Protein AF-A0A953QI03-F1 (afdb_monomer_lite)

Structure (mmCIF, N/CA/C/O backbone):
data_AF-A0A953QI03-F1
#
_entry.id   AF-A0A953QI03-F1
#
loop_
_atom_site.group_PDB
_atom_site.id
_atom_site.type_symbol
_atom_site.label_atom_id
_atom_site.label_alt_id
_atom_site.label_comp_id
_atom_site.label_asym_id
_atom_site.label_entity_id
_atom_site.label_seq_id
_atom_site.pdbx_PDB_ins_code
_atom_site.Cartn_x
_atom_site.Cartn_y
_atom_site.Cartn_z
_atom_site.occupancy
_atom_site.B_iso_or_equiv
_atom_site.auth_seq_id
_atom_site.auth_comp_id
_atom_site.auth_asym_id
_atom_site.auth_atom_id
_atom_site.pdbx_PDB_model_num
ATOM 1 N N . MET A 1 1 ? 6.168 -6.704 1.380 1.00 88.00 1 MET A N 1
ATOM 2 C CA . MET A 1 1 ? 7.380 -6.113 0.745 1.00 88.00 1 MET A CA 1
ATOM 3 C C . MET A 1 1 ? 8.652 -6.722 1.344 1.00 88.00 1 MET A C 1
ATOM 5 O O . MET A 1 1 ? 8.625 -7.081 2.516 1.00 88.00 1 MET A O 1
ATOM 9 N N . ARG A 1 2 ? 9.781 -6.791 0.616 1.00 90.56 2 ARG A N 1
ATOM 10 C CA . ARG A 1 2 ? 11.086 -7.166 1.211 1.00 90.56 2 ARG A CA 1
ATOM 11 C C . ARG A 1 2 ? 11.553 -6.167 2.284 1.00 90.56 2 ARG A C 1
ATOM 13 O O . ARG A 1 2 ? 11.551 -4.960 2.055 1.00 90.56 2 ARG A O 1
ATOM 20 N N . ASP A 1 3 ? 12.030 -6.675 3.422 1.00 87.19 3 ASP A N 1
ATOM 21 C CA . ASP A 1 3 ? 12.305 -5.870 4.628 1.00 87.19 3 ASP A CA 1
ATOM 22 C C . ASP A 1 3 ? 13.331 -4.736 4.423 1.00 87.19 3 ASP A C 1
ATOM 24 O O . ASP A 1 3 ? 13.078 -3.589 4.792 1.00 87.19 3 ASP A O 1
ATOM 28 N N . HIS A 1 4 ? 14.438 -5.010 3.724 1.00 87.25 4 HIS A N 1
ATOM 29 C CA . HIS A 1 4 ? 15.520 -4.037 3.499 1.00 87.25 4 HIS A CA 1
ATOM 30 C C . HIS A 1 4 ? 15.103 -2.764 2.731 1.00 87.25 4 HIS A C 1
ATOM 32 O O . HIS A 1 4 ? 15.866 -1.800 2.684 1.00 87.25 4 HIS A O 1
ATOM 38 N N . LEU A 1 5 ? 13.907 -2.735 2.131 1.00 85.69 5 LEU A N 1
ATOM 39 C CA . LEU A 1 5 ? 13.376 -1.586 1.386 1.00 85.69 5 LEU A CA 1
ATOM 40 C C . LEU A 1 5 ? 12.576 -0.614 2.265 1.00 85.69 5 LEU A C 1
ATOM 42 O O . LEU A 1 5 ? 12.370 0.540 1.890 1.00 85.69 5 LEU A O 1
ATOM 46 N N . ARG A 1 6 ? 12.167 -1.039 3.465 1.00 87.38 6 ARG A N 1
ATOM 47 C CA . ARG A 1 6 ? 11.413 -0.227 4.434 1.00 87.38 6 ARG A CA 1
ATOM 48 C C . ARG A 1 6 ? 12.053 1.122 4.763 1.00 87.38 6 ARG A C 1
ATOM 50 O O . ARG A 1 6 ? 11.329 2.120 4.740 1.00 87.38 6 ARG A O 1
ATOM 57 N N . PRO A 1 7 ? 13.371 1.229 5.033 1.00 84.00 7 PRO A N 1
ATOM 58 C CA . PRO A 1 7 ? 13.973 2.527 5.337 1.00 84.00 7 PRO A CA 1
ATOM 59 C C . PRO A 1 7 ? 13.854 3.535 4.183 1.00 84.00 7 PRO A C 1
ATOM 61 O O . PRO A 1 7 ? 13.705 4.731 4.445 1.00 84.00 7 PRO A O 1
ATOM 64 N N . ALA A 1 8 ? 13.851 3.070 2.927 1.00 82.38 8 ALA A N 1
ATOM 65 C CA . ALA A 1 8 ? 13.709 3.937 1.759 1.00 82.38 8 ALA A CA 1
ATOM 66 C C . ALA A 1 8 ? 12.307 4.559 1.687 1.00 82.38 8 ALA A C 1
ATOM 68 O O . ALA A 1 8 ? 12.189 5.766 1.495 1.00 82.38 8 ALA A O 1
ATOM 69 N N . PHE A 1 9 ? 11.252 3.775 1.933 1.00 81.00 9 PHE A N 1
ATOM 70 C CA . PHE A 1 9 ? 9.877 4.288 1.963 1.00 81.00 9 PHE A CA 1
ATOM 71 C C . PHE A 1 9 ? 9.621 5.251 3.122 1.00 81.00 9 PHE A C 1
ATOM 73 O O . PHE A 1 9 ? 8.883 6.219 2.962 1.00 81.00 9 PHE A O 1
ATOM 80 N N . ARG A 1 10 ? 10.250 5.021 4.280 1.00 80.56 10 ARG A N 1
ATOM 81 C CA . ARG A 1 10 ? 10.116 5.913 5.443 1.00 80.56 10 ARG A CA 1
ATOM 82 C C . ARG A 1 10 ? 10.807 7.262 5.249 1.00 80.56 10 ARG A C 1
ATOM 84 O O . ARG A 1 10 ? 10.354 8.251 5.810 1.00 80.56 10 ARG A O 1
ATOM 91 N N . SER A 1 11 ? 11.898 7.283 4.487 1.00 70.62 11 SER A N 1
ATOM 92 C CA . SER A 1 11 ? 12.719 8.481 4.264 1.00 70.62 11 SER A CA 1
ATOM 93 C C . SER A 1 11 ? 12.365 9.226 2.974 1.00 70.62 11 SER A C 1
ATOM 95 O O . SER A 1 11 ? 12.937 10.281 2.704 1.00 70.62 11 SER A O 1
ATOM 97 N N . ALA A 1 12 ? 11.472 8.671 2.148 1.00 67.19 12 ALA A N 1
ATOM 98 C CA . ALA A 1 12 ? 11.127 9.252 0.861 1.00 67.19 12 ALA A CA 1
ATOM 99 C C . ALA A 1 12 ? 10.370 10.580 1.046 1.00 67.19 12 ALA A C 1
ATOM 101 O O . ALA A 1 12 ? 9.427 10.640 1.841 1.00 67.19 12 ALA A O 1
ATOM 102 N N . PRO A 1 13 ? 10.735 11.642 0.303 1.00 66.81 13 PRO A N 1
ATOM 103 C CA . PRO A 1 13 ? 9.957 12.871 0.300 1.00 66.81 13 PRO A CA 1
ATOM 104 C C . PRO A 1 13 ? 8.529 12.590 -0.180 1.00 66.81 13 PRO A C 1
ATOM 106 O O . PRO A 1 13 ? 8.282 11.681 -0.977 1.00 66.81 13 PRO A O 1
ATOM 109 N N . HIS A 1 14 ? 7.582 13.399 0.289 1.00 62.41 14 HIS A N 1
ATOM 110 C CA . HIS A 1 14 ? 6.212 13.394 -0.213 1.00 62.41 14 HIS A CA 1
ATOM 111 C C . HIS A 1 14 ? 6.218 13.976 -1.629 1.00 62.41 14 HIS A C 1
ATOM 113 O O . HIS A 1 14 ? 6.037 15.174 -1.825 1.00 62.41 14 HIS A O 1
ATOM 119 N N . VAL A 1 15 ? 6.515 13.146 -2.620 1.00 59.44 15 VAL A N 1
ATOM 120 C CA . VAL A 1 15 ? 6.355 13.508 -4.027 1.00 59.44 15 VAL A CA 1
ATOM 121 C C . VAL A 1 15 ? 4.913 13.220 -4.411 1.00 59.44 15 VAL A C 1
ATOM 123 O O . VAL A 1 15 ? 4.487 12.081 -4.311 1.00 59.44 15 VAL A O 1
ATOM 126 N N . SER A 1 16 ? 4.171 14.238 -4.852 1.00 61.84 16 SER A N 1
ATOM 127 C CA . SER A 1 16 ? 2.796 14.119 -5.367 1.00 61.84 16 SER A CA 1
ATOM 128 C C . SER A 1 16 ? 2.729 13.404 -6.730 1.00 61.84 16 SER A C 1
ATOM 130 O O . SER A 1 16 ? 2.148 13.925 -7.678 1.00 61.84 16 SER A O 1
ATOM 132 N N . GLY A 1 17 ? 3.368 12.243 -6.861 1.00 75.62 17 GLY A N 1
ATOM 133 C CA . GLY A 1 17 ? 3.440 11.469 -8.098 1.00 75.62 17 GLY A CA 1
ATOM 134 C C . GLY A 1 17 ? 3.157 9.990 -7.867 1.00 75.62 17 GLY A C 1
ATOM 135 O O . GLY A 1 17 ? 3.016 9.541 -6.737 1.00 75.62 17 GLY A O 1
ATOM 136 N N . THR A 1 18 ? 3.077 9.232 -8.953 1.00 85.88 18 THR A N 1
ATOM 137 C CA . THR A 1 18 ? 2.855 7.785 -8.908 1.00 85.88 18 THR A CA 1
ATOM 138 C C . THR A 1 18 ? 4.139 7.049 -8.511 1.00 85.88 18 THR A C 1
ATOM 140 O O . THR A 1 18 ? 5.198 7.269 -9.106 1.00 85.88 18 THR A O 1
ATOM 143 N N . ALA A 1 19 ? 4.066 6.166 -7.514 1.00 89.25 19 ALA A N 1
ATOM 144 C CA . ALA A 1 19 ? 5.203 5.388 -7.039 1.00 89.25 19 ALA A CA 1
ATOM 145 C C . ALA A 1 19 ? 5.611 4.300 -8.045 1.00 89.25 19 ALA A C 1
ATOM 147 O O . ALA A 1 19 ? 4.786 3.526 -8.526 1.00 89.25 19 ALA A O 1
ATOM 148 N N . GLN A 1 20 ? 6.913 4.196 -8.311 1.00 90.56 20 GLN A N 1
ATOM 149 C CA . GLN A 1 20 ? 7.470 3.198 -9.223 1.00 90.56 20 GLN A CA 1
ATOM 150 C C . GLN A 1 20 ? 7.995 1.994 -8.441 1.00 90.56 20 GLN A C 1
ATOM 152 O O . GLN A 1 20 ? 8.969 2.094 -7.690 1.00 90.56 20 GLN A O 1
ATOM 157 N N . LEU A 1 21 ? 7.361 0.845 -8.640 1.00 91.69 21 LEU A N 1
ATOM 158 C CA . LEU A 1 21 ? 7.637 -0.396 -7.925 1.00 91.69 21 LEU A CA 1
ATOM 159 C C . LEU A 1 21 ? 8.375 -1.389 -8.820 1.00 91.69 21 LEU A C 1
ATOM 161 O O . LEU A 1 21 ? 8.290 -1.337 -10.045 1.00 91.69 21 LEU A O 1
ATOM 165 N N . LYS A 1 22 ? 9.084 -2.343 -8.220 1.00 91.75 22 LYS A N 1
ATOM 166 C CA . LYS A 1 22 ? 9.698 -3.459 -8.949 1.00 91.75 22 LYS A CA 1
ATOM 167 C C . LYS A 1 22 ? 9.011 -4.753 -8.521 1.00 91.75 22 LYS A C 1
ATOM 169 O O . LYS A 1 22 ? 9.053 -5.051 -7.331 1.00 91.75 22 LYS A O 1
ATOM 174 N N . PRO A 1 23 ? 8.449 -5.557 -9.442 1.00 91.88 23 PRO A N 1
ATOM 175 C CA . PRO A 1 23 ? 7.709 -6.771 -9.078 1.00 91.88 23 PRO A CA 1
ATOM 176 C C . PRO A 1 23 ? 8.482 -7.708 -8.146 1.00 91.88 23 PRO A C 1
ATOM 178 O O . PRO A 1 23 ? 7.943 -8.206 -7.169 1.00 91.88 23 PRO A O 1
ATOM 181 N N . ARG A 1 24 ? 9.790 -7.866 -8.387 1.00 92.25 24 ARG A N 1
ATOM 182 C CA . ARG A 1 24 ? 10.682 -8.735 -7.598 1.00 92.25 24 ARG A CA 1
ATOM 183 C C . ARG A 1 24 ? 10.803 -8.370 -6.112 1.00 92.25 24 ARG A C 1
ATOM 185 O O . ARG A 1 24 ? 11.363 -9.154 -5.353 1.00 92.25 24 ARG A O 1
ATOM 192 N N . ASP A 1 25 ? 10.393 -7.166 -5.729 1.00 93.06 25 ASP A N 1
ATOM 193 C CA . ASP A 1 25 ? 10.530 -6.634 -4.372 1.00 93.06 25 ASP A CA 1
ATOM 194 C C . ASP A 1 25 ? 9.275 -6.888 -3.509 1.00 93.06 25 ASP A C 1
ATOM 196 O O . ASP A 1 25 ? 9.258 -6.576 -2.311 1.00 93.06 25 ASP A O 1
ATOM 200 N N . TYR A 1 26 ? 8.248 -7.499 -4.107 1.00 94.50 26 TYR A N 1
ATOM 201 C CA . TYR A 1 26 ? 6.947 -7.769 -3.510 1.00 94.50 26 TYR A CA 1
ATOM 202 C C . TYR A 1 26 ? 6.580 -9.246 -3.637 1.00 94.50 26 TYR A C 1
ATOM 204 O O . TYR A 1 26 ? 7.002 -9.936 -4.561 1.00 94.50 26 TYR A O 1
ATOM 212 N N . GLU A 1 27 ? 5.786 -9.713 -2.683 1.00 92.50 27 GLU A N 1
ATOM 213 C CA . GLU A 1 27 ? 5.217 -11.056 -2.644 1.00 92.50 27 GLU A CA 1
ATOM 214 C C . GLU A 1 27 ? 3.714 -10.906 -2.386 1.00 92.50 27 GLU A C 1
ATOM 216 O O . GLU A 1 27 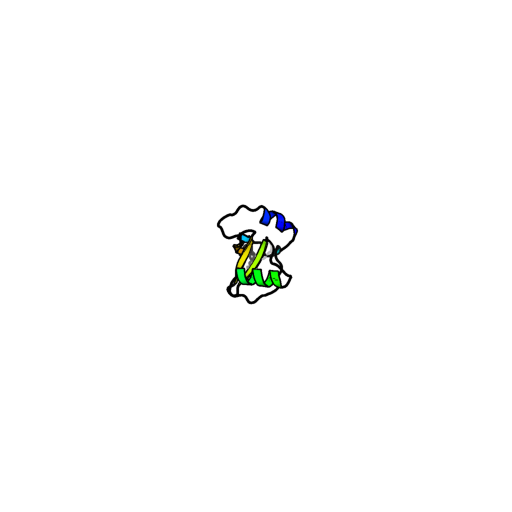? 3.327 -9.961 -1.685 1.00 92.50 27 GLU A O 1
ATOM 221 N N . PRO A 1 28 ? 2.870 -11.776 -2.966 1.00 91.50 28 PRO A N 1
ATOM 222 C CA . PRO A 1 28 ? 1.436 -11.739 -2.722 1.00 91.50 28 PRO A CA 1
ATOM 223 C C . PRO A 1 28 ? 1.140 -11.976 -1.238 1.00 91.50 28 PRO A C 1
ATOM 225 O O . PRO A 1 28 ? 1.754 -12.830 -0.596 1.00 91.50 28 PRO A O 1
ATOM 228 N N . ALA A 1 29 ? 0.196 -11.201 -0.715 1.00 91.00 29 ALA A N 1
ATOM 229 C CA . ALA A 1 29 ? -0.268 -11.265 0.663 1.00 91.00 29 ALA A CA 1
ATOM 230 C C . ALA A 1 29 ? -1.755 -11.658 0.704 1.00 91.00 29 ALA A C 1
ATOM 232 O O . ALA A 1 29 ? -2.304 -12.178 -0.268 1.00 91.00 29 ALA A O 1
ATOM 233 N N . GLU A 1 30 ? -2.400 -11.441 1.845 1.00 90.94 30 GLU A N 1
ATOM 234 C CA . GLU A 1 30 ? -3.822 -11.716 2.031 1.00 90.94 30 GLU A CA 1
ATOM 235 C C . GLU A 1 30 ? -4.715 -10.830 1.148 1.00 90.94 30 GLU A C 1
ATOM 237 O O . GLU A 1 30 ? -4.331 -9.745 0.712 1.00 90.94 30 GLU A O 1
ATOM 242 N N . THR A 1 31 ? -5.938 -11.299 0.910 1.00 92.88 31 THR A N 1
ATOM 243 C CA . THR A 1 31 ? -7.005 -10.532 0.258 1.00 92.88 31 THR A CA 1
ATOM 244 C C . THR A 1 31 ? -8.062 -10.177 1.293 1.00 92.88 31 THR A C 1
ATOM 246 O O . THR A 1 31 ? -8.426 -11.013 2.118 1.00 92.88 31 THR A O 1
ATOM 249 N N . VAL A 1 32 ? -8.570 -8.948 1.238 1.00 93.88 32 VAL A N 1
ATOM 250 C CA . VAL A 1 32 ? -9.626 -8.453 2.126 1.00 93.88 32 VAL A CA 1
ATOM 251 C C . VAL A 1 32 ? -10.718 -7.777 1.302 1.00 93.88 32 VAL A C 1
ATOM 253 O O . VAL A 1 32 ? -10.424 -7.054 0.351 1.00 93.88 32 VAL A O 1
ATOM 256 N N . GLU A 1 33 ? -11.980 -8.010 1.661 1.00 95.06 33 GLU A N 1
ATOM 257 C CA . GLU A 1 33 ? -13.109 -7.278 1.088 1.00 95.06 33 GLU A CA 1
ATOM 258 C C . GLU A 1 33 ? -13.283 -5.953 1.827 1.00 95.06 33 GLU A C 1
ATOM 260 O O . GLU A 1 33 ? -13.519 -5.931 3.032 1.00 95.06 33 GLU A O 1
ATOM 265 N N . ALA A 1 34 ? -13.179 -4.837 1.108 1.00 94.81 34 ALA A N 1
ATOM 266 C CA . ALA A 1 34 ? -13.316 -3.516 1.701 1.00 94.81 34 ALA A CA 1
ATOM 267 C C . ALA A 1 34 ? -13.873 -2.504 0.698 1.00 94.81 34 ALA A C 1
ATOM 269 O O . ALA A 1 34 ? -13.546 -2.524 -0.485 1.00 94.81 34 ALA A O 1
ATOM 270 N N . ALA A 1 35 ? -14.662 -1.548 1.191 1.00 94.94 35 ALA A N 1
ATOM 271 C CA . ALA A 1 35 ? -15.255 -0.497 0.359 1.00 94.94 35 ALA A CA 1
ATOM 272 C C . ALA A 1 35 ? -14.243 0.567 -0.119 1.00 94.94 35 ALA A C 1
ATOM 274 O O . ALA A 1 35 ? -14.564 1.406 -0.958 1.00 94.94 35 ALA A O 1
ATOM 275 N N . SER A 1 36 ? -13.042 0.599 0.466 1.00 94.81 36 SER A N 1
ATOM 276 C CA . SER A 1 36 ? -11.978 1.549 0.126 1.00 94.81 36 SER A CA 1
ATOM 277 C C . SER A 1 36 ? -10.620 1.055 0.647 1.00 94.81 36 SER A C 1
ATOM 279 O O . SER A 1 36 ? -10.594 0.257 1.588 1.00 94.81 36 SER A O 1
ATOM 281 N N . PRO A 1 37 ? -9.482 1.568 0.138 1.00 94.31 37 PRO A N 1
ATOM 282 C CA . PRO A 1 37 ? -8.158 1.230 0.675 1.00 94.31 37 PRO A CA 1
ATOM 283 C C . PRO A 1 37 ? -8.001 1.600 2.157 1.00 94.31 37 PRO A C 1
ATOM 285 O O . PRO A 1 37 ? -7.303 0.920 2.903 1.00 94.31 37 PRO A O 1
ATOM 288 N N . TYR A 1 38 ? -8.679 2.658 2.613 1.00 94.62 38 TYR A N 1
ATOM 289 C CA . TYR A 1 38 ? -8.661 3.035 4.024 1.00 94.62 38 TYR A CA 1
ATOM 290 C C . TYR A 1 38 ? -9.461 2.056 4.897 1.00 94.62 38 TYR A C 1
ATOM 292 O O . TYR A 1 38 ? -9.026 1.732 5.998 1.00 94.62 38 TYR A O 1
ATOM 300 N N . ALA A 1 39 ? -10.593 1.546 4.399 1.00 95.75 39 ALA A N 1
ATOM 301 C CA . ALA A 1 39 ? -11.339 0.489 5.081 1.00 95.75 39 ALA A CA 1
ATOM 302 C C . ALA A 1 39 ? -10.503 -0.800 5.174 1.00 95.75 39 ALA A C 1
ATOM 304 O O . ALA A 1 39 ? -10.357 -1.337 6.266 1.00 95.75 39 ALA A O 1
ATOM 305 N N . ALA A 1 40 ? -9.838 -1.201 4.082 1.00 95.31 40 ALA A N 1
ATOM 306 C CA . ALA A 1 40 ? -8.914 -2.339 4.086 1.00 95.31 40 ALA A CA 1
ATOM 307 C C . ALA A 1 40 ? -7.805 -2.173 5.139 1.00 95.31 40 ALA A C 1
ATOM 309 O O . ALA A 1 40 ? -7.523 -3.095 5.898 1.00 95.31 40 ALA A O 1
ATOM 310 N N . PHE A 1 41 ? -7.212 -0.977 5.242 1.00 94.12 41 PHE A N 1
ATOM 311 C CA . PHE A 1 41 ? -6.205 -0.676 6.263 1.00 94.12 41 PHE A CA 1
ATOM 312 C C . PHE A 1 41 ? -6.726 -0.866 7.695 1.00 94.12 41 PHE A C 1
ATOM 314 O O . PHE A 1 41 ? -6.032 -1.452 8.527 1.00 94.12 41 PHE A O 1
ATOM 321 N N . LEU A 1 42 ? -7.926 -0.362 7.999 1.00 94.19 42 LEU A N 1
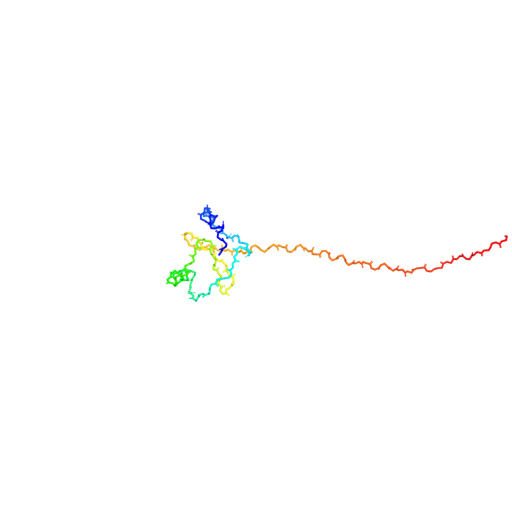ATOM 322 C CA . LEU A 1 42 ? -8.525 -0.492 9.330 1.00 94.19 42 LEU A CA 1
ATOM 323 C C . LEU A 1 42 ? -8.847 -1.949 9.676 1.00 94.19 42 LEU A C 1
ATOM 325 O O . LEU A 1 42 ? -8.571 -2.379 10.801 1.00 94.19 42 LEU A O 1
ATOM 329 N N . ASP A 1 43 ? -9.375 -2.699 8.713 1.00 94.62 43 ASP A N 1
ATOM 330 C CA . ASP A 1 43 ? -9.736 -4.104 8.890 1.00 94.62 43 ASP A CA 1
ATOM 331 C C . ASP A 1 43 ? -8.485 -4.956 9.122 1.00 94.62 43 ASP A C 1
ATOM 333 O O . ASP A 1 43 ? -8.392 -5.649 10.136 1.00 94.62 43 ASP A O 1
ATOM 337 N N . MET A 1 44 ? -7.465 -4.805 8.271 1.00 93.69 44 MET A N 1
ATOM 338 C CA . MET A 1 44 ? -6.182 -5.509 8.395 1.00 93.69 44 MET A CA 1
ATOM 339 C C . MET A 1 44 ? -5.433 -5.154 9.687 1.00 93.69 44 MET A C 1
ATOM 341 O O . MET A 1 44 ? -4.794 -5.988 10.330 1.00 93.69 44 MET A O 1
ATOM 345 N N . ARG A 1 45 ? -5.535 -3.897 10.134 1.00 92.19 45 ARG A N 1
ATOM 346 C CA . ARG A 1 45 ? -4.980 -3.491 11.431 1.00 92.19 45 ARG A CA 1
ATOM 347 C C . ARG A 1 45 ? -5.683 -4.182 12.595 1.00 92.19 45 ARG A C 1
ATOM 349 O O . ARG A 1 45 ? -5.037 -4.489 13.595 1.00 92.19 45 ARG A O 1
ATOM 356 N N . SER A 1 46 ? -6.986 -4.409 12.474 1.00 91.06 46 SER A N 1
ATOM 357 C CA . SER A 1 46 ? -7.800 -5.052 13.507 1.00 91.06 46 SER A CA 1
ATOM 358 C C . SER A 1 46 ? -7.651 -6.579 13.501 1.00 91.06 46 SER A C 1
ATOM 360 O O . SER A 1 46 ? -7.771 -7.196 14.557 1.00 91.06 46 SER A O 1
ATOM 362 N N . SER A 1 47 ? -7.337 -7.186 12.351 1.00 89.69 47 SER A N 1
ATOM 363 C CA . SER A 1 47 ? -7.113 -8.632 12.194 1.00 89.69 47 SER A CA 1
ATOM 364 C C . SER A 1 47 ? -5.739 -9.114 12.676 1.00 89.69 47 SER A C 1
ATOM 366 O O . SER A 1 47 ? -5.508 -10.318 12.754 1.00 89.69 47 SER A O 1
ATOM 368 N N . GLY A 1 48 ? -4.825 -8.200 13.018 1.00 88.88 48 GLY A N 1
ATOM 369 C CA . GLY A 1 48 ? -3.467 -8.536 13.456 1.00 88.88 48 GLY A CA 1
ATOM 370 C C . GLY A 1 48 ? -2.455 -8.688 12.317 1.00 88.88 48 GLY A C 1
ATOM 371 O O . GLY A 1 48 ? -1.296 -8.995 12.590 1.00 88.88 48 GLY A O 1
ATOM 372 N N . THR A 1 49 ? -2.856 -8.408 11.073 1.00 90.00 49 THR A N 1
ATOM 373 C CA . THR A 1 49 ? -1.982 -8.377 9.889 1.00 90.00 49 THR A CA 1
ATOM 374 C C . THR A 1 49 ? -1.970 -6.979 9.256 1.00 90.00 49 THR A C 1
ATOM 376 O O . THR A 1 49 ? -2.375 -6.805 8.110 1.00 90.00 49 THR A O 1
ATOM 379 N N . PRO A 1 50 ? -1.536 -5.934 9.995 1.00 92.38 50 PRO A N 1
ATOM 380 C CA . PRO A 1 50 ? -1.609 -4.556 9.520 1.00 92.38 50 PRO A CA 1
ATOM 381 C C . PRO A 1 50 ? -0.759 -4.346 8.266 1.00 92.38 50 PRO A C 1
ATOM 383 O O . PRO A 1 50 ? 0.367 -4.829 8.187 1.00 92.38 50 PRO A O 1
ATOM 386 N N . LEU A 1 51 ? -1.255 -3.521 7.342 1.00 93.75 51 LEU A N 1
ATOM 387 C CA . LEU A 1 51 ? -0.412 -2.966 6.285 1.00 93.75 51 LEU A CA 1
ATOM 388 C C . LEU A 1 51 ? 0.645 -2.050 6.895 1.00 93.75 51 LEU A C 1
ATOM 390 O O . LEU A 1 51 ? 0.340 -1.190 7.730 1.00 93.75 51 LEU A O 1
ATOM 394 N N . GLU A 1 52 ? 1.879 -2.190 6.432 1.00 93.38 52 GLU A N 1
ATOM 395 C CA . GLU A 1 52 ? 2.989 -1.372 6.885 1.00 93.38 52 GLU A CA 1
ATOM 396 C C . GLU A 1 52 ? 3.463 -0.409 5.791 1.00 93.38 52 GLU A C 1
ATOM 398 O O . GLU A 1 52 ? 3.148 -0.536 4.607 1.00 93.38 52 GLU A O 1
ATOM 403 N N . VAL A 1 53 ? 4.233 0.608 6.189 1.00 92.25 53 VAL A N 1
ATOM 404 C CA . VAL A 1 53 ? 4.789 1.585 5.243 1.00 92.25 53 VAL A CA 1
ATOM 405 C C . VAL A 1 53 ? 5.659 0.871 4.201 1.00 92.25 53 VAL A C 1
ATOM 407 O O . VAL A 1 53 ? 6.672 0.258 4.546 1.00 92.25 53 VAL A O 1
ATOM 410 N N . GLY A 1 54 ? 5.278 1.008 2.931 1.00 92.69 54 GLY A N 1
ATOM 411 C CA . GLY A 1 54 ? 5.900 0.362 1.776 1.00 92.69 54 GLY A CA 1
ATOM 412 C C . GLY A 1 54 ? 5.130 -0.842 1.225 1.00 92.69 54 GLY A C 1
ATOM 413 O O . GLY A 1 54 ? 5.404 -1.242 0.093 1.00 92.69 54 GLY A O 1
ATOM 414 N N . ASP A 1 55 ? 4.161 -1.396 1.963 1.00 95.31 55 ASP A N 1
ATOM 415 C CA . ASP A 1 55 ? 3.279 -2.442 1.434 1.00 95.31 55 ASP A CA 1
ATOM 416 C C . ASP A 1 55 ? 2.312 -1.886 0.385 1.00 95.31 55 ASP A C 1
ATOM 418 O O . ASP A 1 55 ? 2.083 -0.678 0.297 1.00 95.31 55 ASP A O 1
ATOM 422 N N . VAL A 1 56 ? 1.777 -2.774 -0.452 1.00 96.00 56 VAL A N 1
ATOM 423 C CA . VAL A 1 56 ? 1.008 -2.412 -1.645 1.00 96.00 56 VAL A CA 1
ATOM 424 C C . VAL A 1 56 ? -0.340 -3.105 -1.613 1.00 96.00 56 VAL A C 1
ATOM 426 O O . VAL A 1 56 ? -0.419 -4.301 -1.351 1.00 96.00 56 VAL A O 1
ATOM 429 N N . LEU A 1 57 ? -1.382 -2.337 -1.910 1.00 96.38 57 LEU A N 1
ATOM 430 C CA . LEU A 1 57 ? -2.715 -2.834 -2.199 1.00 96.38 57 LEU A CA 1
ATOM 431 C C . LEU A 1 57 ? -2.931 -2.867 -3.706 1.00 96.38 57 LEU A C 1
ATOM 433 O O . LEU A 1 57 ? -2.600 -1.908 -4.403 1.00 96.38 57 LEU A O 1
ATOM 437 N N . GLU A 1 58 ? -3.529 -3.949 -4.174 1.00 95.88 58 GLU A N 1
ATOM 438 C CA . GLU A 1 58 ? -4.103 -4.088 -5.506 1.00 95.88 58 GLU A CA 1
ATOM 439 C C . GLU A 1 58 ? -5.626 -4.110 -5.353 1.00 95.88 58 GLU A C 1
ATOM 441 O O . GLU A 1 58 ? -6.141 -4.788 -4.463 1.00 95.88 58 GLU A O 1
ATOM 446 N N . ASP A 1 59 ? -6.346 -3.342 -6.170 1.00 95.06 59 ASP A N 1
ATOM 447 C CA . ASP A 1 59 ? -7.806 -3.441 -6.236 1.00 95.06 59 ASP A CA 1
ATOM 448 C C . ASP A 1 59 ? -8.275 -4.362 -7.370 1.00 95.06 59 ASP A C 1
ATOM 450 O O . ASP A 1 59 ? -7.504 -4.780 -8.229 1.00 95.06 59 ASP A O 1
ATOM 454 N N . GLU A 1 60 ? -9.574 -4.655 -7.400 1.00 93.12 60 GLU A N 1
ATOM 455 C CA . GLU A 1 60 ? -10.207 -5.522 -8.405 1.00 93.12 60 GLU A CA 1
ATOM 456 C C . GLU A 1 60 ? -10.023 -5.052 -9.862 1.00 93.12 60 GLU A C 1
ATOM 458 O O . GLU A 1 60 ? -10.252 -5.814 -10.801 1.00 93.12 60 GLU A O 1
ATOM 463 N N . ARG A 1 61 ? -9.612 -3.795 -10.073 1.00 93.56 61 ARG A N 1
ATOM 464 C CA . ARG A 1 61 ? -9.346 -3.209 -11.393 1.00 93.56 61 ARG A CA 1
ATOM 465 C C . ARG A 1 61 ? -7.860 -3.276 -11.760 1.00 93.56 61 ARG A C 1
ATOM 467 O O . ARG A 1 61 ? -7.488 -2.765 -12.816 1.00 93.56 61 ARG A O 1
ATOM 474 N N . GLY A 1 62 ? -7.024 -3.868 -10.905 1.00 91.69 62 GLY A N 1
ATOM 475 C CA . GLY A 1 62 ? -5.574 -3.955 -11.068 1.00 91.69 62 GLY A CA 1
ATOM 476 C C . GLY A 1 62 ? -4.845 -2.639 -10.791 1.00 91.69 62 GLY A C 1
ATOM 477 O O . GLY A 1 62 ? -3.724 -2.449 -11.266 1.00 91.69 62 GLY A O 1
ATOM 478 N N . MET A 1 63 ? -5.467 -1.687 -10.080 1.00 94.25 63 MET A N 1
ATOM 479 C CA . MET A 1 63 ? -4.782 -0.452 -9.691 1.00 94.25 63 MET A CA 1
ATOM 480 C C . MET A 1 63 ? -4.002 -0.675 -8.397 1.00 94.25 63 MET A C 1
ATOM 482 O O . MET A 1 63 ? -4.549 -1.156 -7.403 1.00 94.25 63 MET A O 1
ATOM 486 N N . PHE A 1 64 ? -2.733 -0.266 -8.394 1.00 95.44 64 PHE A N 1
ATOM 487 C CA . PHE A 1 64 ? -1.853 -0.428 -7.242 1.00 95.44 64 PHE A CA 1
ATOM 488 C C . PHE A 1 64 ? -1.757 0.852 -6.423 1.00 95.44 64 PHE A C 1
ATOM 490 O O . PHE A 1 64 ? -1.688 1.959 -6.963 1.00 95.44 64 PHE A O 1
ATOM 497 N N . ARG A 1 65 ? -1.714 0.702 -5.099 1.00 95.25 65 ARG A N 1
ATOM 498 C CA . ARG A 1 65 ? -1.492 1.800 -4.157 1.00 95.25 65 ARG A CA 1
ATOM 499 C C . ARG A 1 65 ? -0.506 1.388 -3.082 1.00 95.25 65 ARG A C 1
ATOM 501 O O . ARG A 1 65 ? -0.693 0.361 -2.440 1.00 95.25 65 ARG A O 1
ATOM 508 N N . VAL A 1 66 ? 0.518 2.200 -2.853 1.00 93.88 66 VAL A N 1
ATOM 509 C CA . VAL A 1 66 ? 1.497 1.969 -1.788 1.00 93.88 66 VAL A CA 1
ATOM 510 C C . VAL A 1 66 ? 1.062 2.650 -0.491 1.00 93.88 66 VAL A C 1
ATOM 512 O O . VAL A 1 66 ? 0.625 3.803 -0.493 1.00 93.88 66 VAL A O 1
ATOM 515 N N . CYS A 1 67 ? 1.185 1.940 0.628 1.00 93.44 67 CYS A N 1
ATOM 516 C CA . CYS A 1 67 ? 0.935 2.455 1.966 1.00 93.44 67 CYS A CA 1
ATOM 517 C C . CYS A 1 67 ? 2.098 3.357 2.408 1.00 93.44 67 CYS A C 1
ATOM 519 O O . CYS A 1 67 ? 3.249 2.926 2.500 1.00 93.44 67 CYS A O 1
ATOM 521 N N . LYS A 1 68 ? 1.804 4.621 2.708 1.00 89.19 68 LYS A N 1
ATOM 522 C CA . LYS A 1 68 ? 2.736 5.621 3.244 1.00 89.19 68 LYS A CA 1
ATOM 523 C C . LYS A 1 68 ? 2.299 6.066 4.638 1.00 89.19 68 LYS A C 1
ATOM 525 O O . LYS A 1 68 ? 1.178 5.827 5.071 1.00 89.19 68 LYS A O 1
ATOM 530 N N . PHE A 1 69 ? 3.175 6.796 5.329 1.00 84.44 69 PHE A N 1
ATOM 531 C CA . PHE A 1 69 ? 2.874 7.346 6.658 1.00 84.44 69 PHE A CA 1
ATOM 532 C C . PHE A 1 69 ? 1.622 8.234 6.708 1.00 84.44 69 PHE A C 1
ATOM 534 O O . PHE A 1 69 ? 0.955 8.275 7.735 1.00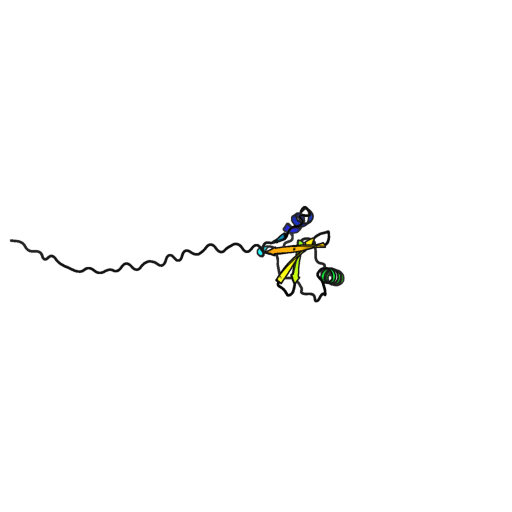 84.44 69 PHE A O 1
ATOM 541 N N . VAL A 1 70 ? 1.310 8.949 5.622 1.00 84.94 70 VAL A N 1
ATOM 542 C CA . VAL A 1 70 ? 0.185 9.903 5.557 1.00 84.94 70 VAL A CA 1
ATOM 543 C C . VAL A 1 70 ? -1.025 9.380 4.779 1.00 84.94 70 VAL A C 1
ATOM 545 O O . VAL A 1 70 ? -1.965 10.134 4.550 1.00 84.94 70 VAL A O 1
ATOM 548 N N . GLY A 1 71 ? -1.014 8.115 4.355 1.00 89.19 71 GLY A N 1
ATOM 549 C CA . GLY A 1 71 ? -2.094 7.523 3.568 1.00 89.19 71 GLY A CA 1
ATOM 550 C C . GLY A 1 71 ? -1.581 6.696 2.398 1.00 89.19 71 GLY A C 1
ATOM 551 O O . GLY A 1 71 ? -0.485 6.147 2.451 1.00 89.19 71 GLY A O 1
ATOM 552 N N . PHE A 1 72 ? -2.379 6.611 1.339 1.00 92.25 72 PHE A N 1
ATOM 553 C CA . PHE A 1 72 ? -2.072 5.815 0.156 1.00 92.25 72 PHE A CA 1
ATOM 554 C C . PHE A 1 72 ? -1.687 6.697 -1.025 1.00 92.25 72 PHE A C 1
ATOM 556 O O . PHE A 1 72 ? -2.276 7.755 -1.235 1.00 92.25 72 PHE A O 1
ATOM 563 N N . GLU A 1 73 ? -0.731 6.223 -1.814 1.00 92.12 73 GLU A N 1
ATOM 564 C CA . GLU A 1 73 ? -0.321 6.848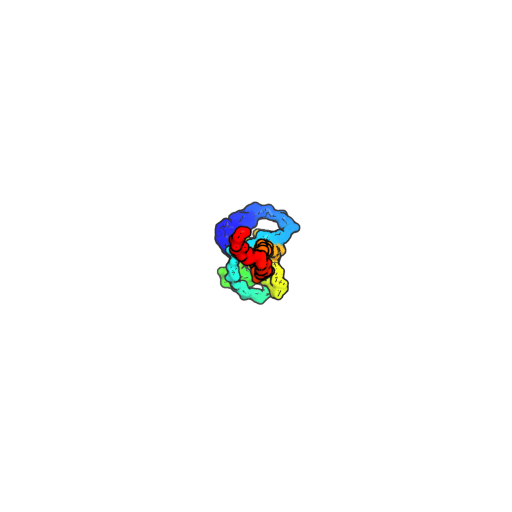 -3.069 1.00 92.12 73 GLU A CA 1
ATOM 565 C C . GLU A 1 73 ? -0.463 5.847 -4.211 1.00 92.12 73 GLU A C 1
ATOM 567 O O . GLU A 1 73 ? -0.182 4.664 -4.028 1.00 92.12 73 GLU A O 1
ATOM 572 N N . GLU A 1 74 ? -0.902 6.309 -5.380 1.00 93.88 74 GLU A N 1
ATOM 573 C CA . GLU A 1 74 ? -0.967 5.477 -6.584 1.00 93.88 74 GLU A CA 1
ATOM 574 C C . GLU A 1 74 ? 0.414 4.936 -6.955 1.00 93.88 74 GLU A C 1
ATOM 576 O O . GLU A 1 74 ? 1.432 5.597 -6.751 1.00 93.88 74 GLU A O 1
ATOM 581 N N . ALA A 1 75 ? 0.455 3.735 -7.524 1.00 93.94 75 ALA A N 1
ATOM 582 C CA . ALA A 1 75 ? 1.693 3.074 -7.890 1.00 93.94 75 ALA A CA 1
ATOM 583 C C . ALA A 1 75 ? 1.565 2.283 -9.197 1.00 93.94 75 ALA A C 1
ATOM 585 O O . ALA A 1 75 ? 0.483 1.830 -9.570 1.00 93.94 75 ALA A O 1
ATOM 586 N N . HIS A 1 76 ? 2.698 2.056 -9.858 1.00 93.94 76 HIS A N 1
ATOM 587 C CA . HIS A 1 76 ? 2.813 1.113 -10.965 1.00 93.94 76 HIS A CA 1
ATOM 588 C C . HIS A 1 76 ? 4.065 0.258 -10.820 1.00 93.94 76 HIS A C 1
ATOM 590 O O . HIS A 1 76 ? 5.120 0.710 -10.369 1.00 93.94 76 HIS A O 1
ATOM 596 N N . PHE A 1 77 ? 3.964 -0.990 -11.261 1.00 92.06 77 PHE A N 1
ATOM 597 C CA . PHE A 1 77 ? 5.127 -1.844 -11.420 1.00 92.06 77 PHE A CA 1
ATOM 598 C C . PHE A 1 77 ? 5.864 -1.503 -12.714 1.00 92.06 77 PHE A C 1
ATOM 600 O O . PHE A 1 77 ? 5.301 -1.559 -13.805 1.00 92.06 77 PHE A O 1
ATOM 607 N N . MET A 1 78 ? 7.154 -1.199 -12.601 1.00 89.19 78 MET A N 1
ATOM 608 C CA . MET A 1 78 ? 8.035 -1.081 -13.754 1.00 89.19 78 MET A CA 1
ATOM 609 C C . MET A 1 78 ? 8.295 -2.476 -14.326 1.00 89.19 78 MET A C 1
ATOM 611 O O . MET A 1 78 ? 9.036 -3.271 -13.738 1.00 89.19 78 MET A O 1
ATOM 615 N N . VAL A 1 79 ? 7.694 -2.766 -15.478 1.00 78.75 79 VAL A N 1
ATOM 616 C CA . VAL A 1 79 ? 8.023 -3.947 -16.278 1.00 78.75 79 VAL A CA 1
ATOM 617 C C . VAL A 1 79 ? 9.230 -3.588 -17.148 1.00 78.75 79 VAL A C 1
ATOM 619 O O . VAL A 1 79 ? 9.129 -2.665 -17.955 1.00 78.75 79 VAL A O 1
ATOM 622 N N . PRO A 1 80 ? 10.390 -4.247 -16.988 1.00 67.31 80 PRO A N 1
ATOM 623 C CA . PRO A 1 80 ? 11.501 -4.029 -17.903 1.00 67.31 80 PRO A CA 1
ATOM 624 C C . PRO A 1 80 ? 11.090 -4.482 -19.308 1.00 67.31 80 PRO A C 1
ATOM 626 O O . PRO A 1 80 ? 10.643 -5.617 -19.478 1.00 67.31 80 PRO A O 1
ATOM 629 N N . GLU A 1 81 ? 11.240 -3.608 -20.306 1.00 62.91 81 GLU A N 1
ATOM 630 C CA . GLU A 1 81 ? 11.000 -3.964 -21.706 1.00 62.91 81 GLU A CA 1
ATOM 631 C C . GLU A 1 81 ? 11.872 -5.168 -22.084 1.00 62.91 81 GLU A C 1
ATOM 633 O O . GLU A 1 81 ? 13.091 -5.177 -21.873 1.00 62.91 81 GLU A O 1
ATOM 638 N N . ALA A 1 82 ? 11.244 -6.220 -22.614 1.00 61.50 82 ALA A N 1
ATOM 639 C CA . ALA A 1 82 ? 11.972 -7.366 -23.126 1.00 61.50 82 ALA A CA 1
ATOM 640 C C . ALA A 1 82 ? 12.858 -6.892 -24.284 1.00 61.50 82 ALA A C 1
ATOM 642 O O . ALA A 1 82 ? 12.361 -6.345 -25.268 1.00 61.50 82 ALA A O 1
ATOM 643 N N . ARG A 1 83 ? 14.177 -7.103 -24.178 1.00 55.56 83 ARG A N 1
ATOM 644 C CA . ARG A 1 83 ? 15.072 -6.926 -25.328 1.00 55.56 83 ARG A CA 1
ATOM 645 C C . ARG A 1 83 ? 14.541 -7.810 -26.458 1.00 55.56 83 ARG A C 1
ATOM 647 O O . ARG A 1 83 ? 14.417 -9.013 -26.217 1.00 55.56 83 ARG A O 1
ATOM 654 N N . PRO A 1 84 ? 14.227 -7.261 -27.646 1.00 57.81 84 PRO A N 1
ATOM 655 C CA . PRO A 1 84 ? 13.794 -8.086 -28.757 1.00 57.81 84 PRO A CA 1
ATOM 656 C C . PRO A 1 84 ? 14.907 -9.090 -29.042 1.00 57.81 84 PRO A C 1
ATOM 658 O O . PRO A 1 84 ? 16.059 -8.711 -29.272 1.00 57.81 84 PRO A O 1
ATOM 661 N N . LEU A 1 85 ? 14.574 -10.377 -28.950 1.00 60.00 85 LEU A N 1
ATOM 662 C CA . LEU A 1 85 ? 15.447 -11.425 -29.444 1.00 60.00 85 LEU A CA 1
ATOM 663 C C . LEU A 1 85 ? 15.483 -11.220 -30.958 1.00 60.00 85 LEU A C 1
ATOM 665 O O . LEU A 1 85 ? 14.473 -11.395 -31.635 1.00 60.00 85 LEU A O 1
ATOM 669 N N . ILE A 1 86 ? 16.612 -10.743 -31.468 1.00 61.44 86 ILE A N 1
ATOM 670 C CA . ILE A 1 86 ? 16.846 -10.675 -32.903 1.00 61.44 86 ILE A CA 1
ATOM 671 C C . ILE A 1 86 ? 16.908 -12.139 -33.337 1.00 61.44 86 ILE A C 1
ATOM 673 O O . ILE A 1 86 ? 17.878 -12.832 -33.026 1.00 61.44 86 ILE A O 1
ATOM 677 N N . ASP A 1 87 ? 15.834 -12.635 -33.946 1.00 56.69 87 ASP A N 1
ATOM 678 C CA . ASP A 1 87 ? 15.812 -13.960 -34.549 1.00 56.69 87 ASP A CA 1
ATOM 679 C C . ASP A 1 87 ? 16.773 -13.919 -35.738 1.00 56.69 87 ASP A C 1
ATOM 681 O O . ASP A 1 87 ? 16.457 -13.412 -36.813 1.00 56.69 87 ASP A O 1
ATOM 685 N N . VAL A 1 88 ? 18.012 -14.354 -35.514 1.00 54.72 88 VAL A N 1
ATOM 686 C CA . VAL A 1 88 ? 18.948 -14.638 -36.599 1.00 54.72 88 VAL A CA 1
ATOM 687 C C . VAL A 1 88 ? 18.495 -15.964 -37.195 1.00 54.72 88 VAL A C 1
ATOM 689 O O . VAL A 1 88 ? 19.024 -17.022 -36.862 1.00 54.72 88 VAL A O 1
ATOM 692 N N . THR A 1 89 ? 17.466 -15.921 -38.039 1.00 59.25 89 THR A N 1
ATOM 693 C CA . THR A 1 89 ? 17.155 -17.041 -38.920 1.00 59.25 89 THR A CA 1
ATOM 694 C C . THR A 1 89 ? 18.383 -17.236 -39.822 1.00 59.25 89 THR A C 1
ATOM 696 O O . THR A 1 89 ? 18.739 -16.302 -40.546 1.00 59.25 89 THR A O 1
ATOM 699 N N . PRO A 1 90 ? 19.095 -18.380 -39.786 1.00 57.22 90 PRO A N 1
ATOM 700 C CA . PRO A 1 90 ? 20.170 -18.612 -40.736 1.00 57.22 90 PRO A CA 1
ATOM 701 C C . PRO A 1 90 ? 19.549 -18.745 -42.128 1.00 57.22 90 PRO A C 1
ATOM 703 O O . PRO A 1 90 ? 18.854 -19.717 -42.424 1.00 57.22 90 PRO A O 1
ATOM 706 N N . GLU A 1 91 ? 19.778 -17.736 -42.966 1.00 58.38 91 GLU A N 1
ATOM 707 C CA . GLU A 1 91 ? 19.474 -17.771 -44.390 1.00 58.38 91 GLU A CA 1
ATOM 708 C C . GLU A 1 91 ? 20.194 -18.973 -45.014 1.00 58.38 91 GLU A C 1
ATOM 710 O O . GLU A 1 91 ? 21.423 -19.042 -45.078 1.00 58.38 91 GLU A O 1
ATOM 715 N N . VAL A 1 92 ? 19.403 -19.970 -45.404 1.00 60.25 92 VAL A N 1
ATOM 716 C CA . VAL A 1 92 ? 19.859 -21.174 -46.095 1.00 60.25 92 VAL A CA 1
ATOM 717 C C . VAL A 1 92 ? 20.407 -20.748 -47.455 1.00 60.25 92 VAL A C 1
ATOM 719 O O . VAL A 1 92 ? 19.651 -20.370 -48.347 1.00 60.25 92 VAL A O 1
ATOM 722 N N . ALA A 1 93 ? 21.730 -20.791 -47.607 1.00 60.81 93 ALA A N 1
ATOM 723 C CA . ALA A 1 93 ? 22.393 -20.540 -48.878 1.00 60.81 93 ALA A CA 1
ATOM 724 C C . ALA A 1 93 ? 21.939 -21.582 -49.922 1.00 60.81 93 ALA A C 1
ATOM 726 O O . ALA A 1 93 ? 22.057 -22.784 -49.654 1.00 60.81 93 ALA A O 1
ATOM 727 N N . PRO A 1 94 ? 21.453 -21.181 -51.113 1.00 57.59 94 PRO A N 1
ATOM 728 C CA . PRO A 1 94 ? 21.209 -22.136 -52.179 1.00 57.59 94 PRO A CA 1
ATOM 729 C C . PRO A 1 94 ? 22.553 -22.586 -52.760 1.00 57.59 94 PRO A C 1
ATOM 731 O O . PRO A 1 94 ? 23.251 -21.834 -53.439 1.00 57.59 94 PRO A O 1
ATOM 734 N N . ALA A 1 95 ? 22.915 -23.835 -52.480 1.00 58.59 95 ALA A N 1
ATOM 735 C CA . ALA A 1 95 ? 23.911 -24.562 -53.245 1.00 58.59 95 ALA A CA 1
ATOM 736 C C . ALA A 1 95 ? 23.246 -25.084 -54.523 1.00 58.59 95 ALA A C 1
ATOM 738 O O . ALA A 1 95 ? 22.554 -26.093 -54.461 1.00 58.59 95 ALA A O 1
ATOM 739 N N . ASP A 1 96 ? 23.444 -24.400 -55.651 1.00 53.94 96 ASP A N 1
ATOM 740 C CA . ASP A 1 96 ? 23.594 -25.056 -56.954 1.00 53.94 96 ASP A CA 1
ATOM 741 C C . ASP A 1 96 ? 24.137 -24.072 -58.003 1.00 53.94 96 ASP A C 1
ATOM 743 O O . ASP A 1 96 ? 23.544 -23.023 -58.249 1.00 53.94 96 ASP A O 1
ATOM 747 N N . LEU A 1 97 ? 25.264 -24.423 -58.625 1.00 56.62 97 LEU A N 1
ATOM 748 C CA . LEU A 1 97 ? 25.452 -24.240 -60.064 1.00 56.62 97 LEU A CA 1
ATOM 749 C C . LEU A 1 97 ? 26.565 -25.176 -60.541 1.00 56.62 97 LEU A C 1
ATOM 751 O O . LEU A 1 97 ? 27.763 -24.954 -60.369 1.00 56.62 97 LEU A O 1
ATOM 755 N N . THR A 1 98 ? 26.098 -26.274 -61.114 1.00 52.88 98 THR A N 1
ATOM 756 C CA . THR A 1 98 ? 26.813 -27.262 -61.916 1.00 52.88 98 THR A CA 1
ATOM 757 C C . THR A 1 98 ? 27.547 -26.685 -63.143 1.00 52.88 98 THR A C 1
ATOM 759 O O . THR A 1 98 ? 27.008 -25.809 -63.816 1.00 52.88 98 THR A O 1
ATOM 762 N N . SER A 1 99 ? 28.634 -27.378 -63.542 1.00 50.78 99 SER A N 1
ATOM 763 C CA . SER A 1 99 ? 29.154 -27.549 -64.927 1.00 50.78 99 SER A CA 1
ATOM 764 C C . SER A 1 99 ? 29.996 -26.389 -65.515 1.00 50.78 99 SER A C 1
ATOM 766 O O . SER A 1 99 ? 29.692 -25.235 -65.271 1.00 50.78 99 SER A O 1
ATOM 768 N N . VAL A 1 100 ? 31.076 -26.535 -66.306 1.00 50.12 100 VAL A N 1
ATOM 769 C CA . VAL A 1 100 ? 31.625 -27.582 -67.203 1.00 50.12 100 VAL A CA 1
ATOM 770 C C . VAL A 1 100 ? 33.144 -27.327 -67.359 1.00 50.12 100 VAL A C 1
ATOM 772 O O . VAL A 1 100 ? 33.552 -26.168 -67.374 1.00 50.12 100 VAL A O 1
ATOM 775 N N . GLY A 1 101 ? 33.972 -28.351 -67.611 1.00 45.03 101 GLY A N 1
ATOM 776 C CA . GLY A 1 101 ? 35.263 -28.125 -68.285 1.00 45.03 101 GLY A CA 1
ATOM 777 C C . GLY A 1 101 ? 36.227 -29.307 -68.278 1.00 45.03 101 GLY A C 1
ATOM 778 O O . GLY A 1 101 ? 37.100 -29.380 -67.424 1.00 45.03 101 GLY A O 1
ATOM 779 N N . ALA A 1 102 ? 36.045 -30.229 -69.223 1.00 50.12 102 ALA A N 1
ATOM 780 C CA . ALA A 1 102 ? 36.848 -31.430 -69.437 1.00 50.12 102 ALA A CA 1
ATOM 781 C C . ALA A 1 102 ? 38.344 -31.157 -69.707 1.00 50.12 1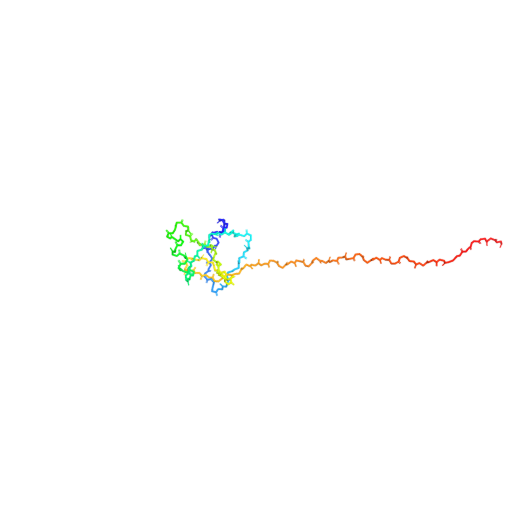02 ALA A C 1
ATOM 783 O O . ALA A 1 102 ? 38.715 -30.120 -70.252 1.00 50.12 102 ALA A O 1
ATOM 784 N N . GLY A 1 103 ? 39.183 -32.128 -69.337 1.00 42.34 103 GLY A N 1
ATOM 785 C CA . GLY A 1 103 ? 40.611 -32.162 -69.648 1.00 42.34 103 GLY A CA 1
ATOM 786 C C . GLY A 1 103 ? 40.958 -32.794 -71.004 1.00 42.34 103 GLY A C 1
ATOM 787 O O . GLY A 1 103 ? 40.076 -33.095 -71.804 1.00 42.34 103 GLY A O 1
ATOM 788 N N . ALA A 1 104 ? 42.266 -33.062 -71.136 1.00 47.59 104 ALA A N 1
ATOM 789 C CA . ALA A 1 104 ? 43.051 -33.620 -72.253 1.00 47.59 104 ALA A CA 1
ATOM 790 C C . ALA A 1 104 ? 43.496 -32.569 -73.294 1.00 47.59 104 ALA A C 1
ATOM 792 O O . ALA A 1 104 ? 42.671 -31.961 -73.961 1.00 47.59 104 ALA A O 1
ATOM 793 N N . LEU A 1 105 ? 44.767 -32.139 -73.296 1.00 46.91 105 LEU A N 1
ATOM 794 C CA . LEU A 1 105 ? 45.969 -32.852 -73.778 1.00 46.91 105 LEU A CA 1
ATOM 795 C C . LEU A 1 105 ? 45.835 -33.249 -75.252 1.00 46.91 105 LEU A C 1
ATOM 797 O O . LEU A 1 105 ? 45.192 -34.252 -75.536 1.00 46.91 105 LEU A O 1
ATOM 801 N N . GLU A 1 106 ? 46.462 -32.472 -76.136 1.00 45.38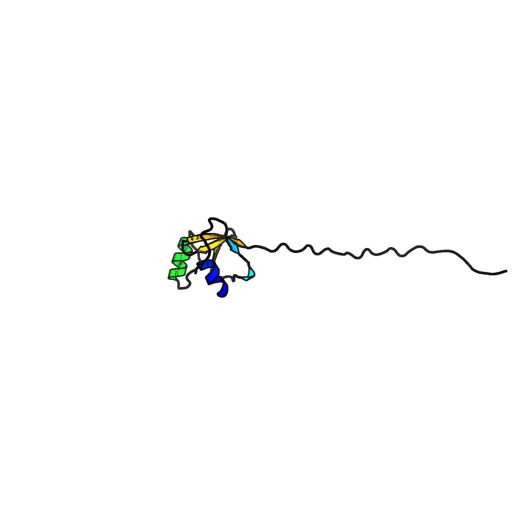 106 GLU A N 1
ATOM 802 C CA . GLU A 1 106 ? 47.489 -32.907 -77.103 1.00 45.38 106 GLU A CA 1
ATOM 803 C C . GLU A 1 106 ? 48.188 -31.682 -77.714 1.00 45.38 106 GLU A C 1
ATOM 805 O O . GLU A 1 106 ? 47.501 -30.660 -77.950 1.00 45.38 106 GLU A O 1
#

Secondary structure (DSSP, 8-state):
--GGGHHHHHH----SS-EEE-GGG---------SSHHHHHHHHHHHT----TT-EEE-TT--EEEEETTEEEEEEE-PPPPPP----------------------

Radius of gyration: 29.4 Å; chains: 1; bounding box: 63×48×91 Å

Sequence (106 aa):
MRDHLRPAFRSAPHVSGTAQLKPRDYEPAETVEAASPYAAFLDMRSSGTPLEVGDVLEDERGMFRVCKFVGFEEAHFMVPEARPLIDVTPEVAPADLTSVGAGALE

Foldseek 3Di:
DAPVCQVVLQPDPPDQDAAEAAPVRDDDDDDDDDPDPVRVQVVCVVVVNHQDQQDWDQDPVRWIWGQHPVGIHTYDYDDPPPDPPPPPPPDDDDDDDDDDDDDDDD

pLDDT: mean 80.56, std 16.69, range [42.34, 96.38]